Protein AF-A0A9P5NM19-F1 (afdb_monomer)

Sequence (148 aa):
MPAEPVETILEEFEEFEPADRKAEQVATSFVQALDQTTFLLHQLIFEADPCLNVRLKLHQAPHRPFNGIDHMFVVTFGRLSYCDPPSWLDLDDRQSLTCLVDIAREILEVVIDGPEIDSVWAAFESVHDEESAIDEGEMEARLMGIEI

pLDDT: mean 78.49, std 16.91, range [35.84, 96.31]

Structure (mmCIF, N/CA/C/O backbone):
data_AF-A0A9P5NM19-F1
#
_entry.id   AF-A0A9P5NM19-F1
#
loop_
_atom_site.group_PDB
_atom_site.id
_atom_site.type_symbol
_atom_site.label_atom_id
_atom_site.label_alt_id
_atom_site.label_comp_id
_atom_site.label_asym_id
_atom_site.label_entity_id
_atom_site.label_seq_id
_atom_site.pdbx_PDB_ins_code
_atom_site.Cartn_x
_atom_site.Cartn_y
_atom_site.Cartn_z
_atom_site.occupancy
_atom_site.B_iso_or_equiv
_atom_site.auth_seq_id
_atom_site.auth_comp_id
_atom_site.auth_asym_id
_atom_site.auth_atom_id
_atom_site.pdbx_PDB_model_num
ATOM 1 N N . MET A 1 1 ? 28.560 63.398 -26.819 1.00 35.84 1 MET A N 1
ATOM 2 C CA . MET A 1 1 ? 27.250 62.863 -27.235 1.00 35.84 1 MET A CA 1
ATOM 3 C C . MET A 1 1 ? 27.518 61.837 -28.326 1.00 35.84 1 MET A C 1
ATOM 5 O O . MET A 1 1 ? 28.162 62.234 -29.289 1.00 35.84 1 MET A O 1
ATOM 9 N N . PRO A 1 2 ? 27.086 60.577 -28.209 1.00 44.75 2 PRO A N 1
ATOM 10 C CA . PRO A 1 2 ? 26.652 59.845 -27.022 1.00 44.75 2 PRO A CA 1
ATOM 11 C C . PRO A 1 2 ? 27.522 58.597 -26.759 1.00 44.75 2 PRO A C 1
ATOM 13 O O . PRO A 1 2 ? 28.175 58.061 -27.647 1.00 44.75 2 PRO A O 1
ATOM 16 N N . ALA A 1 3 ? 27.538 58.182 -25.494 1.00 54.75 3 ALA A N 1
ATOM 17 C CA . ALA A 1 3 ? 27.822 56.811 -25.110 1.00 54.75 3 ALA A CA 1
ATOM 18 C C . ALA A 1 3 ? 26.611 55.965 -25.520 1.00 54.75 3 ALA A C 1
ATOM 20 O O . ALA A 1 3 ? 25.487 56.347 -25.196 1.00 54.75 3 ALA A O 1
ATOM 21 N N . GLU A 1 4 ? 26.840 54.857 -26.218 1.00 52.88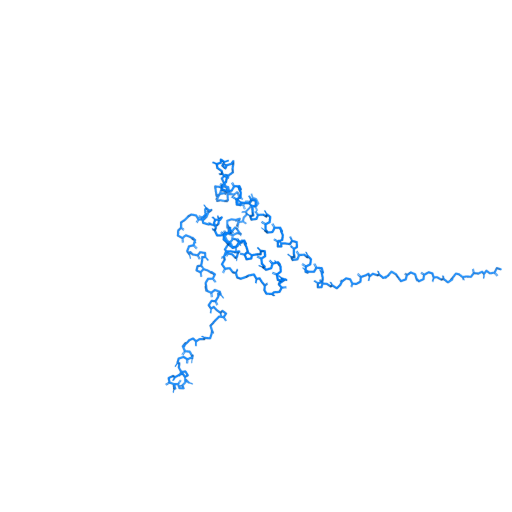 4 GLU A N 1
ATOM 22 C CA . GLU A 1 4 ? 25.826 53.819 -26.411 1.00 52.88 4 GLU A CA 1
ATOM 23 C C . GLU A 1 4 ? 26.189 52.618 -25.531 1.00 52.88 4 GLU A C 1
ATOM 25 O O . GLU A 1 4 ? 27.377 52.307 -25.377 1.00 52.88 4 GLU A O 1
ATOM 30 N N . PRO A 1 5 ? 25.196 52.018 -24.859 1.00 50.31 5 PRO A N 1
ATOM 31 C CA . PRO A 1 5 ? 25.421 51.114 -23.749 1.00 50.31 5 PRO A CA 1
ATOM 32 C C . PRO A 1 5 ? 25.836 49.742 -24.277 1.00 50.31 5 PRO A C 1
ATOM 34 O O . PRO A 1 5 ? 25.249 49.226 -25.223 1.00 50.31 5 PRO A O 1
ATOM 37 N N . VAL A 1 6 ? 26.838 49.136 -23.637 1.00 50.41 6 VAL A N 1
ATOM 38 C CA . VAL A 1 6 ? 27.046 47.690 -23.730 1.00 50.41 6 VAL A CA 1
ATOM 39 C C . VAL A 1 6 ? 25.802 47.077 -23.111 1.00 50.41 6 VAL A C 1
ATOM 41 O O . VAL A 1 6 ? 25.637 47.102 -21.890 1.00 50.41 6 VAL A O 1
ATOM 44 N N . GLU A 1 7 ? 24.888 46.658 -23.984 1.00 47.44 7 GLU A N 1
ATOM 45 C CA . GLU A 1 7 ? 23.694 45.929 -23.613 1.00 47.44 7 GLU A CA 1
ATOM 46 C C . GLU A 1 7 ? 24.097 44.818 -22.663 1.00 47.44 7 GLU A C 1
ATOM 48 O O . GLU A 1 7 ? 24.973 43.989 -22.914 1.00 47.44 7 GLU A O 1
ATOM 53 N N . THR A 1 8 ? 23.463 44.912 -21.512 1.00 48.69 8 THR A N 1
ATOM 54 C CA . THR A 1 8 ? 23.365 43.934 -20.464 1.00 48.69 8 THR A CA 1
ATOM 55 C C . THR A 1 8 ? 22.973 42.593 -21.080 1.00 48.69 8 THR A C 1
ATOM 57 O O . THR A 1 8 ? 21.798 42.255 -21.157 1.00 48.69 8 THR A O 1
ATOM 60 N N . ILE A 1 9 ? 23.970 41.810 -21.495 1.00 48.09 9 ILE A N 1
ATOM 61 C CA . ILE A 1 9 ? 23.861 40.358 -21.590 1.00 48.09 9 ILE A CA 1
ATOM 62 C C . ILE A 1 9 ? 23.841 39.870 -20.138 1.00 48.09 9 ILE A C 1
ATOM 64 O O . ILE A 1 9 ? 24.824 39.382 -19.587 1.00 48.09 9 ILE A O 1
ATOM 68 N N . LEU A 1 10 ? 22.709 40.102 -19.475 1.00 43.62 10 LEU A N 1
ATOM 69 C CA . LEU A 1 10 ? 22.209 39.135 -18.520 1.00 43.62 10 LEU A CA 1
ATOM 70 C C . LEU A 1 10 ? 21.759 37.970 -19.396 1.00 43.62 10 LEU A C 1
ATOM 72 O O . LEU A 1 10 ? 20.616 37.911 -19.839 1.00 43.62 10 LEU A O 1
ATOM 76 N N . GLU A 1 11 ? 22.712 37.094 -19.712 1.00 45.16 11 GLU A N 1
ATOM 77 C CA . GLU A 1 11 ? 22.401 35.684 -19.874 1.00 45.16 11 GLU A CA 1
ATOM 78 C C . GLU A 1 11 ? 21.655 35.305 -18.596 1.00 45.16 11 GLU A C 1
ATOM 80 O O . GLU A 1 11 ? 22.242 35.104 -17.531 1.00 45.16 11 GLU A O 1
ATOM 85 N N . GLU A 1 12 ? 20.326 35.332 -18.682 1.00 49.84 12 GLU A N 1
ATOM 86 C CA . GLU A 1 12 ? 19.483 34.503 -17.851 1.00 49.84 12 GLU A CA 1
ATOM 87 C C . GLU A 1 12 ? 20.008 33.089 -18.072 1.00 49.84 12 GLU A C 1
ATOM 89 O O . GLU A 1 12 ? 19.707 32.426 -19.063 1.00 49.84 12 GLU A O 1
ATOM 94 N N . PHE A 1 13 ? 20.887 32.662 -17.167 1.00 47.62 13 PHE A N 1
ATOM 95 C CA . PHE A 1 13 ? 21.090 31.262 -16.870 1.00 47.62 13 PHE A CA 1
ATOM 96 C C . PHE A 1 13 ? 19.728 30.757 -16.404 1.00 47.62 13 PHE A C 1
ATOM 98 O O . PHE A 1 13 ? 19.435 30.721 -15.211 1.00 47.62 13 PHE A O 1
ATOM 105 N N . GLU A 1 14 ? 18.862 30.442 -17.365 1.00 54.84 14 GLU A N 1
ATOM 106 C CA . GLU A 1 14 ? 17.769 29.516 -17.163 1.00 54.84 14 GLU A CA 1
ATOM 107 C C . GLU A 1 14 ? 18.460 28.221 -16.751 1.00 54.84 14 GLU A C 1
ATOM 109 O O . GLU A 1 14 ? 19.041 27.497 -17.560 1.00 54.84 14 GLU A O 1
ATOM 114 N N . GLU A 1 15 ? 18.563 28.063 -15.435 1.00 55.81 15 GLU A N 1
ATOM 115 C CA . GLU A 1 15 ? 19.218 26.968 -14.754 1.00 55.81 15 GLU A CA 1
ATOM 116 C C . GLU A 1 15 ? 18.560 25.692 -15.275 1.00 55.81 15 GLU A C 1
ATOM 118 O O . GLU A 1 15 ? 17.436 25.348 -14.906 1.00 55.81 15 GLU A O 1
ATOM 123 N N . PHE A 1 16 ? 19.230 25.053 -16.238 1.00 48.94 16 PHE A N 1
ATOM 124 C CA . PHE A 1 16 ? 18.811 23.803 -16.848 1.00 48.94 16 PHE A CA 1
ATOM 125 C C . PHE A 1 16 ? 18.956 22.722 -15.782 1.00 48.94 16 PHE A C 1
ATOM 127 O O . PHE A 1 16 ? 19.942 21.990 -15.720 1.00 48.94 16 PHE A O 1
ATOM 134 N N . GLU A 1 17 ? 17.998 22.694 -14.862 1.00 58.91 17 GLU A N 1
ATOM 135 C CA . GLU A 1 17 ? 17.896 21.655 -13.864 1.00 58.91 17 GLU A CA 1
ATOM 136 C C . GLU A 1 17 ? 17.579 20.363 -14.628 1.00 58.91 17 GLU A C 1
ATOM 138 O O . GLU A 1 17 ? 16.540 20.294 -15.298 1.00 58.91 17 GLU A O 1
ATOM 143 N N . PRO A 1 18 ? 18.488 19.372 -14.613 1.00 59.31 18 PRO A N 1
ATOM 144 C CA . PRO A 1 18 ? 18.342 18.183 -15.436 1.00 59.31 18 PRO A CA 1
ATOM 145 C C . PRO A 1 18 ? 17.037 17.487 -15.055 1.00 59.31 18 PRO A C 1
ATOM 147 O O . PRO A 1 18 ? 16.747 17.313 -13.870 1.00 59.31 18 PRO A O 1
ATOM 150 N N . ALA A 1 19 ? 16.235 17.119 -16.057 1.00 65.38 19 ALA A N 1
ATOM 151 C CA . ALA A 1 19 ? 14.907 16.530 -15.867 1.00 65.38 19 ALA A CA 1
ATOM 152 C C . ALA A 1 19 ? 14.924 15.328 -14.901 1.00 65.38 19 ALA A C 1
ATOM 154 O O . ALA A 1 19 ? 13.969 15.130 -14.151 1.00 65.38 19 ALA A O 1
ATOM 155 N N . ASP A 1 20 ? 16.044 14.605 -14.861 1.00 72.69 20 ASP A N 1
ATOM 156 C CA . ASP A 1 20 ? 16.295 13.476 -13.966 1.00 72.69 20 ASP A CA 1
ATOM 157 C C . ASP A 1 20 ? 16.240 13.874 -12.482 1.00 72.69 20 ASP A C 1
ATOM 159 O O . ASP A 1 20 ? 15.566 13.218 -11.693 1.00 72.69 20 ASP A O 1
ATOM 163 N N . ARG A 1 21 ? 16.832 15.015 -12.101 1.00 77.25 21 ARG A N 1
ATOM 164 C CA . ARG A 1 21 ? 16.848 15.482 -10.703 1.00 77.25 21 ARG A CA 1
ATOM 165 C C . ARG A 1 21 ? 15.454 15.883 -10.215 1.00 77.25 21 ARG A C 1
ATOM 167 O O . ARG A 1 21 ? 15.120 15.690 -9.048 1.00 77.25 21 ARG A O 1
ATOM 174 N N . LYS A 1 22 ?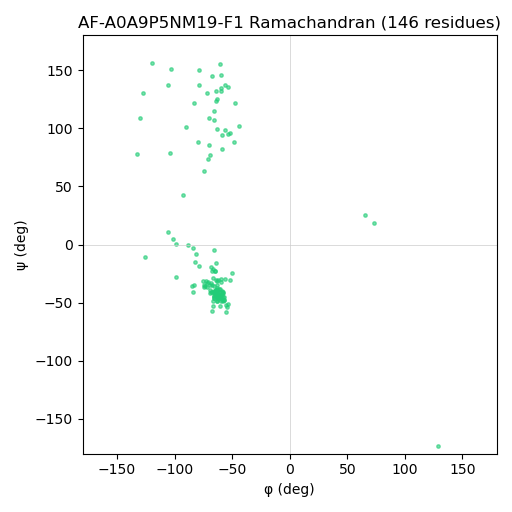 14.629 16.447 -11.103 1.00 78.19 22 LYS A N 1
ATOM 175 C CA . LYS A 1 22 ? 13.228 16.767 -10.788 1.00 78.19 22 LYS A CA 1
ATOM 176 C C . LYS A 1 22 ? 12.399 15.496 -10.617 1.00 78.19 22 LYS A C 1
ATOM 178 O O . LYS A 1 22 ? 11.585 15.434 -9.703 1.00 78.19 22 LYS A O 1
ATOM 183 N N . ALA A 1 23 ? 12.601 14.497 -11.476 1.00 79.94 23 ALA A N 1
ATOM 184 C CA . ALA A 1 23 ? 11.896 13.221 -11.387 1.00 79.94 23 ALA A CA 1
ATOM 185 C C . ALA A 1 23 ? 12.217 12.477 -10.079 1.00 79.94 23 ALA A C 1
ATOM 187 O O . ALA A 1 23 ? 11.304 11.984 -9.420 1.00 79.94 23 ALA A O 1
ATOM 188 N N . GLU A 1 24 ? 13.486 12.474 -9.675 1.00 85.25 24 GLU A N 1
ATOM 189 C CA . GLU A 1 24 ? 13.968 11.867 -8.430 1.00 85.25 24 GLU A CA 1
ATOM 190 C C . GLU A 1 24 ? 13.358 12.551 -7.192 1.00 85.25 24 GLU A C 1
ATOM 192 O O . GLU A 1 24 ? 12.732 11.895 -6.364 1.00 85.25 24 GLU A O 1
ATOM 197 N N . GLN A 1 25 ? 13.377 13.891 -7.130 1.00 87.62 25 GLN A N 1
ATOM 198 C CA . GLN A 1 25 ? 12.725 14.653 -6.047 1.00 87.62 25 GLN A CA 1
ATOM 199 C C . GLN A 1 25 ? 11.217 14.383 -5.947 1.00 87.62 25 GLN A C 1
ATOM 201 O O . GLN A 1 25 ? 10.652 14.307 -4.848 1.00 87.62 25 GLN A O 1
ATOM 206 N N . VAL A 1 26 ? 10.546 14.265 -7.096 1.00 90.88 26 VAL A N 1
ATOM 207 C CA . VAL A 1 26 ? 9.119 13.941 -7.151 1.00 90.88 26 VAL A CA 1
ATOM 208 C C . VAL A 1 26 ? 8.880 12.531 -6.615 1.00 90.88 26 VAL A C 1
ATOM 210 O O . VAL A 1 26 ? 7.978 12.351 -5.797 1.00 90.88 26 VAL A O 1
ATOM 213 N N . ALA A 1 27 ? 9.695 11.552 -7.010 1.00 92.12 27 ALA A N 1
ATOM 214 C CA . ALA A 1 27 ? 9.596 10.182 -6.522 1.00 92.12 27 ALA A CA 1
ATOM 215 C C . ALA A 1 27 ? 9.780 10.093 -5.001 1.00 92.12 27 ALA A C 1
ATOM 217 O O . ALA A 1 27 ? 8.907 9.547 -4.327 1.00 92.12 27 ALA A O 1
ATOM 218 N N . THR A 1 28 ? 10.822 10.720 -4.452 1.00 94.31 28 THR A N 1
ATOM 219 C CA . THR A 1 28 ? 11.051 10.782 -2.999 1.00 94.31 28 THR A CA 1
ATOM 220 C C . THR A 1 28 ? 9.872 11.420 -2.264 1.00 94.31 28 THR A C 1
ATOM 222 O O . THR A 1 28 ? 9.419 10.919 -1.236 1.00 94.31 28 THR A O 1
ATOM 225 N N . SER A 1 29 ? 9.297 12.493 -2.814 1.00 95.12 29 SER A N 1
ATOM 226 C CA . SER A 1 29 ? 8.109 13.132 -2.229 1.00 95.12 29 SER A CA 1
ATOM 227 C C . SER A 1 29 ? 6.895 12.192 -2.218 1.00 95.12 29 SER A C 1
ATOM 229 O O . SER A 1 29 ? 6.127 12.181 -1.255 1.00 95.12 29 SER A O 1
ATOM 231 N N . PHE A 1 30 ? 6.719 11.375 -3.262 1.00 94.56 30 PHE A N 1
ATOM 232 C CA . PHE A 1 30 ? 5.668 10.354 -3.303 1.00 94.56 30 PHE A CA 1
ATOM 233 C C . PHE A 1 30 ? 5.911 9.225 -2.301 1.00 94.56 30 PHE A C 1
ATOM 235 O O . PHE A 1 30 ? 4.960 8.802 -1.646 1.00 94.56 30 PHE A O 1
ATOM 242 N N . VAL A 1 31 ? 7.155 8.766 -2.147 1.00 95.69 31 VAL A N 1
ATOM 243 C CA . VAL A 1 31 ? 7.520 7.747 -1.151 1.00 95.69 31 VAL A CA 1
ATOM 244 C C . VAL A 1 31 ? 7.208 8.249 0.258 1.00 95.69 31 VAL A C 1
ATOM 246 O O . VAL A 1 31 ? 6.530 7.559 1.015 1.00 95.69 31 VAL A O 1
ATOM 249 N N . GLN A 1 32 ? 7.581 9.490 0.580 1.00 95.81 32 GLN A N 1
ATOM 250 C CA . GLN A 1 32 ? 7.250 10.114 1.866 1.00 95.81 32 GLN A CA 1
ATOM 251 C C . GLN A 1 32 ? 5.738 10.256 2.082 1.00 95.81 32 GLN A C 1
ATOM 253 O O . GLN A 1 32 ? 5.241 10.025 3.184 1.00 95.81 32 GLN A O 1
ATOM 258 N N . ALA A 1 33 ? 4.986 10.625 1.042 1.00 96.31 33 ALA A N 1
ATOM 259 C CA . ALA A 1 33 ? 3.534 10.721 1.137 1.00 96.31 33 ALA A CA 1
ATOM 260 C C . ALA A 1 33 ? 2.884 9.347 1.371 1.00 96.31 33 ALA A C 1
ATOM 262 O O . ALA A 1 33 ? 1.949 9.247 2.170 1.00 96.31 33 ALA A O 1
ATOM 263 N N . LEU A 1 34 ? 3.375 8.294 0.707 1.00 95.69 34 LEU A N 1
ATOM 264 C CA . LEU A 1 34 ? 2.922 6.916 0.915 1.00 95.69 34 LEU A CA 1
ATOM 265 C C . LEU A 1 34 ? 3.220 6.442 2.335 1.00 95.69 34 LEU A C 1
ATOM 267 O O . LEU A 1 34 ? 2.328 5.892 2.978 1.00 95.69 34 LEU A O 1
ATOM 271 N N . ASP A 1 35 ? 4.424 6.712 2.829 1.00 95.56 35 ASP A N 1
ATOM 272 C CA . ASP A 1 35 ? 4.849 6.400 4.192 1.00 95.56 35 ASP A CA 1
ATOM 273 C C . ASP A 1 35 ? 3.902 7.023 5.223 1.00 95.56 35 ASP A C 1
ATOM 275 O O . ASP A 1 35 ? 3.198 6.322 5.956 1.00 95.56 35 ASP A O 1
ATOM 279 N N . GLN A 1 36 ? 3.756 8.347 5.180 1.00 95.88 36 GLN A N 1
ATOM 280 C CA . GLN A 1 36 ? 2.893 9.086 6.104 1.00 95.88 36 GLN A CA 1
ATOM 281 C C . GLN A 1 36 ? 1.425 8.658 6.013 1.00 95.88 36 GLN A C 1
ATOM 283 O O . GLN A 1 36 ? 0.752 8.527 7.038 1.00 95.88 36 GLN A O 1
ATOM 288 N N . THR A 1 37 ? 0.917 8.429 4.800 1.00 94.88 37 THR A N 1
ATOM 289 C CA . THR A 1 37 ? -0.476 8.012 4.590 1.00 94.88 37 THR A CA 1
ATOM 290 C C . THR A 1 37 ? -0.717 6.607 5.132 1.00 94.88 37 THR A C 1
ATOM 292 O O . THR A 1 37 ? -1.744 6.371 5.766 1.00 94.88 37 THR A O 1
ATOM 295 N N . THR A 1 38 ? 0.227 5.688 4.928 1.00 95.38 38 THR A N 1
ATOM 296 C CA . THR A 1 38 ? 0.134 4.303 5.409 1.00 95.38 38 THR A CA 1
ATOM 297 C C . THR A 1 38 ? 0.150 4.263 6.932 1.00 95.38 38 THR A C 1
ATOM 299 O O . THR A 1 38 ? -0.734 3.653 7.532 1.00 95.38 38 THR A O 1
ATOM 302 N N . PHE A 1 39 ? 1.065 4.998 7.570 1.00 94.75 39 PHE A N 1
ATOM 303 C CA . PHE A 1 39 ? 1.095 5.121 9.029 1.00 94.75 39 PHE A CA 1
ATOM 304 C C . PHE A 1 39 ? -0.173 5.765 9.595 1.00 94.75 39 PHE A C 1
ATOM 306 O O . PHE A 1 39 ? -0.722 5.282 10.585 1.00 94.75 39 PHE A O 1
ATOM 313 N N . LEU A 1 40 ? -0.673 6.833 8.969 1.00 92.69 40 LEU A N 1
ATOM 314 C CA . LEU A 1 40 ? -1.915 7.471 9.399 1.00 92.69 40 LEU A CA 1
ATOM 315 C C . LEU A 1 40 ? -3.104 6.508 9.296 1.00 92.69 40 LEU A C 1
ATOM 317 O O . LEU A 1 40 ? -3.910 6.428 10.221 1.00 92.69 40 LEU A O 1
ATOM 321 N N . LEU A 1 41 ? -3.214 5.772 8.188 1.00 91.94 41 LEU A N 1
ATOM 322 C CA . LEU A 1 41 ? -4.274 4.784 8.001 1.00 91.94 41 LEU A CA 1
ATOM 323 C C . LEU A 1 41 ? -4.171 3.646 9.014 1.00 91.94 41 LEU A C 1
ATOM 325 O O . LEU A 1 41 ? -5.196 3.267 9.573 1.00 91.94 41 LEU A O 1
ATOM 329 N N . HIS A 1 42 ? -2.960 3.161 9.302 1.00 93.12 42 HIS A N 1
ATOM 330 C CA . HIS A 1 42 ? -2.729 2.170 10.354 1.00 93.12 42 HIS A CA 1
ATOM 331 C C . HIS A 1 42 ? -3.279 2.662 11.693 1.00 93.12 42 HIS A C 1
ATOM 333 O O . HIS A 1 42 ? -4.130 2.007 12.290 1.00 93.12 42 HIS A O 1
ATOM 339 N N . GLN A 1 43 ? -2.899 3.871 12.113 1.00 90.62 43 GLN A N 1
ATOM 340 C CA . GLN A 1 43 ? -3.395 4.447 13.364 1.00 90.62 43 GLN A CA 1
ATOM 341 C C . GLN A 1 43 ? -4.923 4.560 13.372 1.00 90.62 43 GLN A C 1
ATOM 343 O O . GLN A 1 43 ? -5.553 4.126 14.327 1.00 90.62 43 GLN A O 1
ATOM 348 N N . LEU A 1 44 ? -5.538 5.063 12.297 1.00 88.62 44 LEU A N 1
ATOM 349 C CA . LEU A 1 44 ? -6.997 5.217 12.218 1.00 88.62 44 LEU A CA 1
ATOM 350 C C . LEU A 1 44 ? -7.764 3.885 12.253 1.00 88.62 44 LEU A C 1
ATOM 352 O O . LEU A 1 44 ? -8.911 3.861 12.701 1.00 88.62 44 LEU A O 1
ATOM 356 N N . ILE A 1 45 ? -7.171 2.805 11.741 1.00 88.69 45 ILE A N 1
ATOM 357 C CA . ILE A 1 45 ? -7.795 1.476 11.672 1.00 88.69 45 ILE A CA 1
ATOM 358 C C . ILE A 1 45 ? -7.622 0.713 12.990 1.00 88.69 45 ILE A C 1
ATOM 360 O O . ILE A 1 45 ? -8.565 0.059 13.436 1.00 88.69 45 ILE A O 1
ATOM 364 N N . PHE A 1 46 ? -6.440 0.800 13.603 1.00 88.69 46 PHE A N 1
ATOM 365 C CA . PHE A 1 46 ? -6.047 -0.009 14.761 1.00 88.69 46 PHE A CA 1
ATOM 366 C C . PHE A 1 46 ? -6.140 0.724 16.110 1.00 88.69 46 PHE A C 1
ATOM 368 O O . PHE A 1 46 ? -5.761 0.165 17.141 1.00 88.69 46 PHE A O 1
ATOM 375 N N . GLU A 1 47 ? -6.646 1.961 16.142 1.00 86.25 47 GLU A N 1
ATOM 376 C CA . GLU A 1 47 ? -6.895 2.681 17.394 1.00 86.25 47 GLU A CA 1
ATOM 377 C C . GLU A 1 47 ? -7.890 1.921 18.291 1.00 86.25 47 GLU A C 1
ATOM 379 O O . GLU A 1 47 ? -8.823 1.278 17.816 1.00 86.25 47 GLU A O 1
ATOM 384 N N . ALA A 1 48 ? -7.706 1.999 19.615 1.00 68.62 48 ALA A N 1
ATOM 385 C CA . ALA A 1 48 ? -8.523 1.259 20.582 1.00 68.62 48 ALA A CA 1
ATOM 386 C C . ALA A 1 48 ? -10.008 1.684 20.601 1.00 68.62 48 ALA A C 1
ATOM 388 O O . ALA A 1 48 ? -10.860 0.905 21.027 1.00 68.62 48 ALA A O 1
ATOM 389 N N . ASP A 1 49 ? -10.309 2.905 20.146 1.00 75.06 49 ASP A N 1
ATOM 390 C CA . ASP A 1 49 ? -11.664 3.425 19.938 1.00 75.06 49 ASP A CA 1
ATOM 391 C C . ASP A 1 49 ? -11.741 4.094 18.553 1.00 75.06 49 ASP A C 1
ATOM 393 O O . ASP A 1 49 ? -11.617 5.319 18.433 1.00 75.06 49 ASP A O 1
ATOM 397 N N . PRO A 1 50 ? -11.851 3.300 17.472 1.00 72.81 50 PRO A N 1
ATOM 398 C CA . PRO A 1 50 ? -11.752 3.826 16.125 1.00 72.81 50 PRO A CA 1
ATOM 399 C C . PRO A 1 50 ? -12.996 4.661 15.822 1.00 72.81 50 PRO A C 1
ATOM 401 O O . PRO A 1 50 ? -14.095 4.151 15.587 1.00 72.81 50 PRO A O 1
ATOM 404 N N . CYS A 1 51 ? -12.811 5.978 15.755 1.00 73.25 51 CYS A N 1
ATOM 405 C CA . CYS A 1 51 ? -13.865 6.924 15.378 1.00 73.25 51 CYS A CA 1
ATOM 406 C C . CYS A 1 51 ? -14.341 6.711 13.923 1.00 73.25 51 CYS A C 1
ATOM 408 O O . CYS A 1 51 ? -15.381 7.232 13.507 1.00 73.25 51 CYS A O 1
ATOM 410 N N . LEU A 1 52 ? -13.557 5.972 13.129 1.00 79.50 52 LEU A N 1
ATOM 411 C CA . LEU A 1 52 ? -13.713 5.787 11.697 1.00 79.50 52 LEU A CA 1
ATOM 412 C C . LEU A 1 52 ? -13.656 4.298 11.335 1.00 79.50 52 LEU A C 1
ATOM 414 O O . LEU A 1 52 ? -12.592 3.694 11.315 1.00 79.50 52 LEU A O 1
ATOM 418 N N . ASN A 1 53 ? -14.788 3.711 10.942 1.00 84.25 53 ASN A N 1
ATOM 419 C CA . ASN A 1 53 ? -14.775 2.379 10.336 1.00 84.25 53 ASN A CA 1
ATOM 420 C C . ASN A 1 53 ? -14.376 2.493 8.854 1.00 84.25 53 ASN A C 1
ATOM 422 O O . ASN A 1 53 ? -15.231 2.681 7.981 1.00 84.25 53 ASN A O 1
ATOM 426 N N . VAL A 1 54 ? -13.066 2.447 8.588 1.00 85.19 54 VAL A N 1
ATOM 427 C CA . VAL A 1 54 ? -12.486 2.584 7.239 1.00 85.19 54 VAL A CA 1
ATOM 428 C C . VAL A 1 54 ? -13.040 1.523 6.296 1.00 85.19 54 VAL A C 1
ATOM 430 O O . VAL A 1 54 ? -13.493 1.872 5.210 1.00 85.19 54 VAL A O 1
ATOM 433 N N . ARG A 1 55 ? -13.108 0.262 6.742 1.00 85.88 55 ARG A N 1
ATOM 434 C CA . ARG A 1 55 ? -13.687 -0.843 5.970 1.00 85.88 55 ARG A CA 1
ATOM 435 C C . ARG A 1 55 ? -15.109 -0.520 5.515 1.00 85.88 55 ARG A C 1
ATOM 437 O O . ARG A 1 55 ? -15.400 -0.555 4.325 1.00 85.88 55 ARG A O 1
ATOM 444 N N . LEU A 1 56 ? -15.987 -0.146 6.446 1.00 88.06 56 LEU A N 1
ATOM 445 C CA . LEU A 1 56 ? -17.374 0.200 6.127 1.00 88.06 56 LEU A CA 1
ATOM 446 C C . LEU A 1 56 ? -17.451 1.369 5.138 1.00 88.06 56 LEU A C 1
ATOM 448 O O . LEU A 1 56 ? -18.247 1.333 4.205 1.00 88.06 56 LEU A O 1
ATOM 452 N N . LYS A 1 57 ? -16.628 2.404 5.331 1.00 88.94 57 LYS A N 1
ATOM 453 C CA . LYS A 1 57 ? -16.618 3.586 4.460 1.00 88.94 57 LYS A CA 1
ATOM 454 C C . LYS A 1 57 ? -16.096 3.302 3.060 1.00 88.94 57 LYS A C 1
ATOM 456 O O . LYS A 1 57 ? -16.574 3.949 2.133 1.00 88.94 57 LYS A O 1
ATOM 461 N N . LEU A 1 58 ? -15.143 2.386 2.927 1.00 87.94 58 LEU A N 1
ATOM 462 C CA . LEU A 1 58 ? -14.588 1.976 1.645 1.00 87.94 58 LEU A CA 1
ATOM 463 C C . LEU A 1 58 ? -15.655 1.223 0.835 1.00 87.94 58 LEU A C 1
ATOM 465 O O . LEU A 1 58 ? -16.109 1.734 -0.185 1.00 87.94 58 LEU A O 1
ATOM 469 N N . HIS A 1 59 ? -16.191 0.137 1.403 1.00 85.69 59 HIS A N 1
ATOM 470 C CA . HIS A 1 59 ? -17.177 -0.731 0.739 1.00 85.69 59 HIS A CA 1
ATOM 471 C C . HIS A 1 59 ? -18.537 -0.059 0.491 1.00 85.69 59 HIS A C 1
ATOM 473 O O . HIS A 1 59 ? -19.325 -0.513 -0.336 1.00 85.69 59 HIS A O 1
ATOM 479 N N . GLN A 1 60 ? -18.859 1.006 1.233 1.00 89.50 60 GLN A N 1
ATOM 480 C CA . GLN A 1 60 ? -20.098 1.780 1.066 1.00 89.50 60 GLN A CA 1
ATOM 481 C C . GLN A 1 60 ? -19.872 3.137 0.394 1.00 89.50 60 GLN A C 1
ATOM 483 O O . GLN A 1 60 ? -20.773 3.986 0.399 1.00 89.50 60 GLN A O 1
ATOM 488 N N . ALA A 1 61 ? -18.683 3.379 -0.160 1.00 86.75 61 ALA A N 1
ATOM 489 C CA . ALA A 1 61 ? -18.396 4.637 -0.821 1.00 86.75 61 ALA A CA 1
ATOM 490 C C . ALA A 1 61 ? -19.374 4.860 -1.991 1.00 86.75 61 ALA A C 1
ATOM 492 O O . ALA A 1 61 ? -19.631 3.952 -2.787 1.00 86.75 61 ALA A O 1
ATOM 493 N N . PRO A 1 62 ? -19.946 6.069 -2.137 1.00 86.62 62 PRO A N 1
ATOM 494 C CA . PRO A 1 62 ? -20.839 6.337 -3.249 1.00 86.62 62 PRO A CA 1
ATOM 495 C C . PRO A 1 62 ? -20.063 6.221 -4.566 1.00 86.62 62 PRO A C 1
ATOM 497 O O . PRO A 1 62 ? -19.010 6.840 -4.730 1.00 86.62 62 PRO A O 1
ATOM 500 N N . HIS A 1 63 ? -20.633 5.495 -5.536 1.00 80.81 63 HIS A N 1
ATOM 501 C CA . HIS A 1 63 ? -20.027 5.250 -6.855 1.00 80.81 63 HIS A CA 1
ATOM 502 C C . HIS A 1 63 ? -19.528 6.515 -7.570 1.00 80.81 63 HIS A C 1
ATOM 504 O O . HIS A 1 63 ? -18.662 6.437 -8.436 1.00 80.81 63 HIS A O 1
ATOM 510 N N . ARG A 1 64 ? -20.075 7.691 -7.249 1.00 86.50 64 ARG A N 1
ATOM 511 C CA . ARG A 1 64 ? -19.506 8.980 -7.647 1.00 86.50 64 ARG A CA 1
ATOM 512 C C . ARG A 1 64 ? -19.341 9.854 -6.402 1.00 86.50 64 ARG A C 1
ATOM 514 O O . ARG A 1 64 ? -20.313 10.000 -5.662 1.00 86.50 64 ARG A O 1
ATOM 521 N N . PRO A 1 65 ? -18.161 10.454 -6.178 1.00 82.56 65 PRO A N 1
ATOM 522 C CA . PRO A 1 65 ? -16.984 10.478 -7.059 1.00 82.56 65 PRO A CA 1
ATOM 523 C C . PRO A 1 65 ? -16.050 9.254 -6.944 1.00 82.56 65 PRO A C 1
ATOM 525 O O . PRO A 1 65 ? -15.089 9.174 -7.700 1.00 82.56 65 PRO A O 1
ATOM 528 N N . PHE A 1 66 ? -16.311 8.304 -6.043 1.00 85.69 66 PHE A N 1
ATOM 529 C CA . PHE A 1 66 ? -15.341 7.278 -5.629 1.00 85.69 66 PHE A CA 1
ATOM 530 C C . PHE A 1 66 ? -15.431 5.969 -6.422 1.00 85.69 66 PHE A C 1
ATOM 532 O O . PHE A 1 66 ? -15.384 4.877 -5.859 1.00 85.69 66 PHE A O 1
ATOM 539 N N . ASN A 1 67 ? -15.589 6.062 -7.741 1.00 85.75 67 ASN A N 1
ATOM 540 C CA . ASN A 1 67 ? -15.687 4.860 -8.561 1.00 85.75 67 ASN A CA 1
ATOM 541 C C . ASN A 1 67 ? -14.386 4.047 -8.485 1.00 85.75 67 ASN A C 1
ATOM 543 O O . ASN A 1 67 ? -13.318 4.577 -8.778 1.00 85.75 67 ASN A O 1
ATOM 547 N N . GLY A 1 68 ? -14.489 2.768 -8.124 1.00 87.06 68 GLY A N 1
ATOM 548 C CA . GLY A 1 68 ? -13.341 1.869 -8.037 1.00 87.06 68 GLY A CA 1
ATOM 549 C C . GLY A 1 68 ? -12.424 2.128 -6.843 1.00 87.06 68 GLY A C 1
ATOM 550 O O . GLY A 1 68 ? -11.285 1.674 -6.873 1.00 87.06 68 GLY A O 1
ATOM 551 N N . ILE A 1 69 ? -12.885 2.834 -5.802 1.00 90.06 69 ILE A N 1
ATOM 552 C CA . ILE A 1 69 ? -12.059 3.098 -4.615 1.00 90.06 69 ILE A CA 1
ATOM 553 C C . ILE A 1 69 ? -11.624 1.811 -3.905 1.00 90.06 69 ILE A C 1
ATOM 555 O O . ILE A 1 69 ? -10.466 1.715 -3.511 1.00 90.06 69 ILE A O 1
ATOM 559 N N . ASP A 1 70 ? -12.496 0.799 -3.835 1.00 88.38 70 ASP A N 1
ATOM 560 C CA . ASP A 1 70 ? -12.152 -0.525 -3.303 1.00 88.38 70 ASP A CA 1
ATOM 561 C C . ASP A 1 70 ? -11.024 -1.170 -4.117 1.00 88.38 70 ASP A C 1
ATOM 563 O O . ASP A 1 70 ? -10.041 -1.656 -3.569 1.00 88.38 70 ASP A O 1
ATOM 567 N N . HIS A 1 71 ? -11.118 -1.106 -5.448 1.00 88.31 71 HIS A N 1
ATOM 568 C CA . HIS A 1 71 ? -10.093 -1.642 -6.342 1.00 88.31 71 HIS A CA 1
ATOM 569 C C . HIS A 1 71 ? -8.768 -0.879 -6.212 1.00 88.31 71 HIS A C 1
ATOM 571 O O . HIS A 1 71 ? -7.707 -1.491 -6.137 1.00 88.31 71 HIS A O 1
ATOM 577 N N . MET A 1 72 ? -8.809 0.456 -6.159 1.00 90.94 72 MET A N 1
ATOM 578 C CA . MET A 1 72 ? -7.619 1.277 -5.912 1.00 90.94 72 MET A CA 1
ATOM 579 C C . MET A 1 72 ? -6.961 0.923 -4.581 1.00 90.94 72 MET A C 1
ATOM 581 O O . MET A 1 72 ? -5.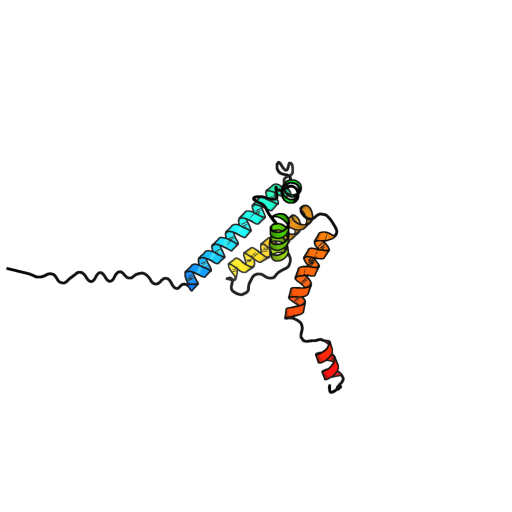738 0.810 -4.531 1.00 90.94 72 MET A O 1
ATOM 585 N N . PHE A 1 73 ? -7.756 0.723 -3.529 1.00 92.06 73 PHE A N 1
ATOM 586 C CA . PHE A 1 73 ? -7.258 0.307 -2.225 1.00 92.06 73 PHE A CA 1
ATOM 587 C C . PHE A 1 73 ? -6.555 -1.052 -2.313 1.00 92.06 73 PHE A C 1
ATOM 589 O O . PHE A 1 73 ? -5.382 -1.148 -1.956 1.00 92.06 73 PHE A O 1
ATOM 596 N N . VAL A 1 74 ? -7.228 -2.063 -2.872 1.00 91.31 74 VAL A N 1
ATOM 597 C CA . VAL A 1 74 ? -6.683 -3.420 -3.032 1.00 91.31 74 VAL A CA 1
ATOM 598 C C . VAL A 1 74 ? -5.384 -3.412 -3.835 1.00 91.31 74 VAL A C 1
ATOM 600 O O . VAL A 1 74 ? -4.398 -4.001 -3.405 1.00 91.31 74 VAL A O 1
ATOM 603 N N . VAL A 1 75 ? -5.340 -2.717 -4.973 1.00 91.50 75 VAL A N 1
ATOM 604 C CA . VAL A 1 75 ? -4.134 -2.672 -5.814 1.00 91.50 75 VAL A CA 1
ATOM 605 C C . VAL A 1 75 ? -2.991 -1.938 -5.119 1.00 91.50 75 VAL A C 1
ATOM 607 O O . VAL A 1 75 ? -1.848 -2.379 -5.206 1.00 91.50 75 VAL A O 1
ATOM 610 N N . THR A 1 76 ? -3.278 -0.829 -4.435 1.00 92.81 76 THR A N 1
ATOM 611 C CA . THR A 1 76 ? -2.239 -0.029 -3.770 1.00 92.81 76 THR A CA 1
ATOM 612 C C . THR A 1 76 ? -1.617 -0.808 -2.618 1.00 92.81 76 THR A C 1
ATOM 614 O O . THR A 1 76 ? -0.400 -0.978 -2.581 1.00 92.81 76 THR A O 1
ATOM 617 N N . PHE A 1 77 ? -2.445 -1.329 -1.711 1.00 94.25 77 PHE A N 1
ATOM 618 C CA . PHE A 1 77 ? -1.959 -2.078 -0.557 1.00 94.25 77 PHE A CA 1
ATOM 619 C C . PHE A 1 77 ? -1.437 -3.461 -0.940 1.00 94.25 77 PHE A C 1
ATOM 621 O O . PHE A 1 77 ? -0.460 -3.900 -0.348 1.00 94.25 77 PHE A O 1
ATOM 628 N N . GLY A 1 78 ? -1.987 -4.105 -1.972 1.00 92.94 78 GLY A N 1
ATOM 629 C CA . GLY A 1 78 ? -1.437 -5.340 -2.532 1.00 92.94 78 GLY A CA 1
ATOM 630 C C . GLY A 1 78 ? -0.031 -5.143 -3.101 1.00 92.94 78 GLY A C 1
ATOM 631 O O . GLY A 1 78 ? 0.873 -5.900 -2.762 1.00 92.94 78 GLY A O 1
ATOM 632 N N . ARG A 1 79 ? 0.202 -4.070 -3.871 1.00 92.75 79 ARG A N 1
ATOM 633 C CA . ARG A 1 79 ? 1.545 -3.736 -4.378 1.00 92.75 79 ARG A CA 1
ATOM 634 C C . ARG A 1 79 ? 2.529 -3.417 -3.258 1.00 92.75 79 ARG A C 1
ATOM 636 O O . ARG A 1 79 ? 3.642 -3.921 -3.290 1.00 92.75 79 ARG A O 1
ATOM 643 N N . LEU A 1 80 ? 2.125 -2.617 -2.270 1.00 93.94 80 LEU A N 1
ATOM 644 C CA . LEU A 1 80 ? 2.973 -2.321 -1.108 1.00 93.94 80 LEU A CA 1
ATOM 645 C C . LEU A 1 80 ? 3.276 -3.573 -0.274 1.00 93.94 80 LEU A C 1
ATOM 647 O O . LEU A 1 80 ? 4.339 -3.664 0.322 1.00 93.94 80 LEU A O 1
ATOM 651 N N . SER A 1 81 ? 2.349 -4.531 -0.236 1.00 93.69 81 SER A N 1
ATOM 652 C CA . SER A 1 81 ? 2.463 -5.752 0.562 1.00 93.69 81 SER A CA 1
ATOM 653 C C . SER A 1 81 ? 3.270 -6.854 -0.114 1.00 93.69 81 SER A C 1
ATOM 655 O O . SER A 1 81 ? 3.905 -7.650 0.576 1.00 93.69 81 SER A O 1
ATOM 657 N N . TYR A 1 82 ? 3.186 -6.985 -1.437 1.00 91.25 82 TYR A N 1
ATOM 658 C CA . TYR A 1 82 ? 3.646 -8.190 -2.135 1.00 91.25 82 TYR A CA 1
ATOM 659 C C . TYR A 1 82 ? 4.645 -7.927 -3.257 1.00 91.25 82 TYR A C 1
ATOM 661 O O . TYR A 1 82 ? 5.224 -8.887 -3.748 1.00 91.25 82 TYR A O 1
ATOM 669 N N . CYS A 1 83 ? 4.867 -6.675 -3.662 1.00 89.88 83 CYS A N 1
ATOM 670 C CA . CYS A 1 83 ? 5.850 -6.355 -4.694 1.00 89.88 83 CYS A CA 1
ATOM 671 C C . CYS A 1 83 ? 7.131 -5.776 -4.098 1.00 89.88 83 CYS A C 1
ATOM 673 O O . CYS A 1 83 ? 7.107 -5.048 -3.105 1.00 89.88 83 CYS A O 1
ATOM 675 N N . ASP A 1 84 ? 8.240 -6.015 -4.791 1.00 91.12 84 ASP A N 1
ATOM 676 C CA . ASP A 1 84 ? 9.499 -5.348 -4.494 1.00 91.12 84 ASP A CA 1
ATOM 677 C C . ASP A 1 84 ? 9.443 -3.840 -4.813 1.00 91.12 84 ASP A C 1
ATOM 679 O O . ASP A 1 84 ? 8.838 -3.426 -5.813 1.00 91.12 84 ASP A O 1
ATOM 683 N N . PRO A 1 85 ? 10.122 -2.994 -4.012 1.00 92.88 85 PRO A N 1
ATOM 684 C CA . PRO A 1 85 ? 10.307 -1.589 -4.341 1.00 92.88 85 PRO A CA 1
ATOM 685 C C . PRO A 1 85 ? 10.981 -1.418 -5.713 1.00 92.88 85 PRO A C 1
ATOM 687 O O . PRO A 1 85 ? 11.969 -2.109 -5.992 1.00 92.88 85 PRO A O 1
ATOM 690 N N . PRO A 1 86 ? 10.522 -0.470 -6.553 1.00 91.06 86 PRO 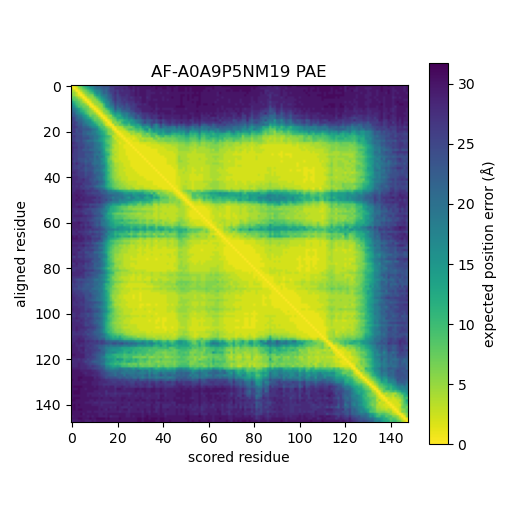A N 1
ATOM 691 C CA . PRO A 1 86 ? 11.097 -0.259 -7.875 1.00 91.06 86 PRO A CA 1
ATOM 692 C C . PRO A 1 86 ? 12.615 -0.042 -7.850 1.00 91.06 86 PRO A C 1
ATOM 694 O O . PRO A 1 86 ? 13.139 0.729 -7.049 1.00 91.06 86 PRO A O 1
ATOM 697 N N . SER A 1 87 ? 13.331 -0.694 -8.768 1.00 90.81 87 SER A N 1
ATOM 698 C CA . SER A 1 87 ? 14.801 -0.688 -8.813 1.00 90.81 87 SER A CA 1
ATOM 699 C C . SER A 1 87 ? 15.424 0.660 -9.183 1.00 90.81 87 SER A C 1
ATOM 701 O O . SER A 1 87 ? 16.602 0.870 -8.906 1.00 90.81 87 SER A O 1
ATOM 703 N N . TRP A 1 88 ? 14.647 1.557 -9.792 1.00 89.75 88 TRP A N 1
ATOM 704 C CA . TRP A 1 88 ? 15.067 2.910 -10.161 1.00 89.75 88 TRP A CA 1
ATOM 705 C C . TRP A 1 88 ? 15.010 3.905 -8.994 1.00 89.75 88 TRP A C 1
ATOM 707 O O . TRP A 1 88 ? 15.459 5.033 -9.161 1.00 89.75 88 TRP A O 1
ATOM 717 N N . LEU A 1 89 ? 14.451 3.513 -7.844 1.00 92.12 89 LEU A N 1
ATOM 718 C CA . LEU A 1 89 ? 14.460 4.331 -6.634 1.00 92.12 89 LEU A CA 1
ATOM 719 C C . LEU A 1 89 ? 15.808 4.248 -5.918 1.00 92.12 89 LEU A C 1
ATOM 721 O O . LEU A 1 89 ? 16.468 3.201 -5.905 1.00 92.12 89 LEU A O 1
ATOM 725 N N . ASP A 1 90 ? 16.143 5.334 -5.232 1.00 93.12 90 ASP A N 1
ATOM 726 C CA . ASP A 1 90 ? 17.287 5.391 -4.335 1.00 93.12 90 ASP A CA 1
ATOM 727 C C . ASP A 1 90 ? 17.171 4.382 -3.193 1.00 93.12 90 ASP A C 1
ATOM 729 O O . ASP A 1 90 ? 16.088 3.949 -2.794 1.00 93.12 90 ASP A O 1
ATOM 733 N N . LEU A 1 91 ? 18.326 3.995 -2.647 1.00 94.25 91 LEU A N 1
ATOM 734 C CA . LEU A 1 91 ? 18.401 2.973 -1.606 1.00 94.25 91 LEU A CA 1
ATOM 735 C C . LEU A 1 91 ? 17.566 3.340 -0.371 1.00 94.25 91 LEU A C 1
ATOM 737 O O . LEU A 1 91 ? 16.900 2.465 0.180 1.00 94.25 91 LEU A O 1
ATOM 741 N N . ASP A 1 92 ? 17.590 4.608 0.034 1.00 95.06 92 ASP A N 1
ATOM 742 C CA . ASP A 1 92 ? 16.852 5.098 1.200 1.00 95.06 92 ASP A CA 1
ATOM 743 C C . ASP A 1 92 ? 15.336 5.004 0.964 1.00 95.06 92 ASP A C 1
ATOM 745 O O . ASP A 1 92 ? 14.617 4.435 1.784 1.00 95.06 92 ASP A O 1
ATOM 749 N N . ASP A 1 93 ? 14.860 5.445 -0.204 1.00 95.31 93 ASP A N 1
ATOM 750 C CA . ASP A 1 93 ? 13.445 5.371 -0.586 1.00 95.31 93 ASP A CA 1
ATOM 751 C C . ASP A 1 93 ? 12.956 3.919 -0.695 1.00 95.31 93 ASP A C 1
ATOM 753 O O . ASP A 1 93 ? 11.854 3.580 -0.252 1.00 95.31 93 ASP A O 1
ATOM 757 N N . ARG A 1 94 ? 13.792 3.022 -1.229 1.00 95.44 94 ARG A N 1
ATOM 758 C CA . ARG A 1 94 ? 13.490 1.584 -1.270 1.00 95.44 94 ARG A CA 1
ATOM 759 C C . ARG A 1 94 ? 13.393 0.992 0.129 1.00 95.44 94 ARG A C 1
ATOM 761 O O . ARG A 1 94 ? 12.472 0.224 0.380 1.00 95.44 94 ARG A O 1
ATOM 768 N N . GLN A 1 95 ? 14.306 1.348 1.033 1.00 95.31 95 GLN A N 1
ATOM 769 C CA . GLN A 1 95 ? 14.250 0.895 2.426 1.00 95.31 95 GLN A CA 1
ATOM 770 C C . GLN A 1 95 ? 12.992 1.402 3.134 1.00 95.31 95 GLN A C 1
ATOM 772 O O . GLN A 1 95 ? 12.349 0.621 3.834 1.00 95.31 95 GLN A O 1
ATOM 777 N N . SER A 1 96 ? 12.604 2.662 2.914 1.00 94.62 96 SER A N 1
ATOM 778 C CA . SER A 1 96 ? 11.342 3.204 3.425 1.00 94.62 96 SER A CA 1
ATOM 779 C C . SER A 1 96 ? 10.141 2.389 2.948 1.00 94.62 96 SER A C 1
ATOM 781 O O . SER A 1 96 ? 9.328 1.979 3.771 1.00 94.62 96 SER A O 1
ATOM 783 N N . LEU A 1 97 ? 10.058 2.070 1.651 1.00 95.38 97 LEU A N 1
ATOM 784 C CA . LEU A 1 97 ? 8.980 1.226 1.123 1.00 95.38 97 LEU A CA 1
ATOM 785 C C . LEU A 1 97 ? 9.009 -0.198 1.697 1.00 95.38 97 LEU A C 1
ATOM 787 O O . LEU A 1 97 ? 7.955 -0.733 2.029 1.00 95.38 97 LEU A O 1
ATOM 791 N N . THR A 1 98 ? 10.189 -0.796 1.879 1.00 95.06 98 THR A N 1
ATOM 792 C CA . THR A 1 98 ? 10.320 -2.121 2.507 1.00 95.06 98 THR A CA 1
ATOM 793 C C . THR A 1 98 ? 9.790 -2.129 3.942 1.00 95.06 98 THR A C 1
ATOM 795 O O . THR A 1 98 ? 9.140 -3.088 4.350 1.00 95.06 98 THR A O 1
ATOM 798 N N . CYS A 1 99 ? 10.013 -1.059 4.709 1.00 93.44 99 CYS A N 1
ATOM 799 C CA . CYS A 1 99 ? 9.483 -0.933 6.070 1.00 93.44 99 CYS A CA 1
ATOM 800 C C . CYS A 1 99 ? 7.947 -0.862 6.117 1.00 93.44 99 CYS A C 1
ATOM 802 O O . CYS A 1 99 ? 7.355 -1.180 7.147 1.00 93.44 99 CYS A O 1
ATOM 804 N N . LEU A 1 100 ? 7.296 -0.460 5.021 1.00 95.38 100 LEU A N 1
ATOM 805 C CA . LEU A 1 100 ? 5.837 -0.370 4.937 1.00 95.38 100 LEU A CA 1
ATOM 806 C C . LEU A 1 100 ? 5.158 -1.702 4.620 1.00 95.38 100 LEU A C 1
ATOM 808 O O . LEU A 1 100 ? 3.949 -1.793 4.810 1.00 95.38 100 LEU A O 1
ATOM 812 N N . VAL A 1 101 ? 5.896 -2.718 4.163 1.00 95.31 101 VAL A N 1
ATOM 813 C CA . VAL A 1 101 ? 5.338 -3.998 3.691 1.00 95.31 101 VAL A CA 1
ATOM 814 C C . VAL A 1 101 ? 4.426 -4.642 4.736 1.00 95.31 101 VAL A C 1
ATOM 816 O O . VAL A 1 101 ? 3.278 -4.964 4.438 1.00 95.31 101 VAL A O 1
ATOM 819 N N . ASP A 1 102 ? 4.903 -4.788 5.972 1.00 93.94 102 ASP A N 1
ATOM 820 C CA . ASP A 1 102 ? 4.138 -5.456 7.032 1.00 93.94 102 ASP A CA 1
ATOM 821 C C . ASP A 1 102 ? 2.927 -4.619 7.471 1.00 93.94 102 ASP A C 1
ATOM 823 O O . ASP A 1 102 ? 1.827 -5.139 7.639 1.00 93.94 102 ASP A O 1
ATOM 827 N N . ILE A 1 103 ? 3.093 -3.297 7.559 1.00 94.88 103 ILE A N 1
ATOM 828 C CA . ILE A 1 103 ? 2.018 -2.363 7.927 1.00 94.88 103 ILE A CA 1
ATOM 829 C C . ILE A 1 103 ? 0.918 -2.364 6.858 1.00 94.88 103 ILE A C 1
ATOM 831 O O . ILE A 1 103 ? -0.274 -2.363 7.169 1.00 94.88 103 ILE A O 1
ATOM 835 N N . ALA A 1 104 ? 1.313 -2.378 5.584 1.00 95.19 104 ALA A N 1
ATOM 836 C CA . ALA A 1 104 ? 0.404 -2.448 4.452 1.00 95.19 104 ALA A CA 1
ATOM 837 C C . ALA A 1 104 ? -0.385 -3.766 4.439 1.00 95.19 104 ALA A C 1
ATOM 839 O O . ALA A 1 104 ? -1.588 -3.733 4.165 1.00 95.19 104 ALA A O 1
ATOM 840 N N . ARG A 1 105 ? 0.258 -4.889 4.790 1.00 93.19 105 ARG A N 1
ATOM 841 C CA . ARG A 1 105 ? -0.396 -6.202 4.924 1.00 93.19 105 ARG A CA 1
ATOM 842 C C . ARG A 1 105 ? -1.437 -6.204 6.032 1.00 93.19 105 ARG A C 1
ATOM 844 O O . ARG A 1 105 ? -2.576 -6.579 5.778 1.00 93.19 105 ARG A O 1
ATOM 851 N N . GLU A 1 106 ? -1.084 -5.710 7.218 1.00 92.62 106 GLU A N 1
ATOM 852 C CA . GLU A 1 106 ? -2.021 -5.610 8.345 1.00 92.62 106 GLU A CA 1
ATOM 853 C C . GLU A 1 106 ? -3.263 -4.781 7.974 1.00 92.62 106 GLU A C 1
ATOM 855 O O . GLU A 1 106 ? -4.400 -5.184 8.230 1.00 92.62 106 GLU A O 1
ATOM 860 N N . ILE A 1 107 ? -3.063 -3.628 7.323 1.00 92.69 107 ILE A N 1
ATOM 861 C CA . ILE A 1 107 ? -4.163 -2.782 6.837 1.00 92.69 107 ILE A CA 1
ATOM 862 C C . ILE A 1 107 ? -5.031 -3.537 5.819 1.00 92.69 107 ILE A C 1
ATOM 864 O O . ILE A 1 107 ? -6.263 -3.472 5.891 1.00 92.69 107 ILE A O 1
ATOM 868 N N . LEU A 1 108 ? -4.402 -4.232 4.867 1.00 91.81 108 LEU A N 1
ATOM 869 C CA . LEU A 1 108 ? -5.094 -4.979 3.821 1.00 91.81 108 LEU A CA 1
ATOM 870 C C . LEU A 1 108 ? -5.960 -6.097 4.416 1.00 91.81 108 LEU A C 1
ATOM 872 O O . LEU A 1 108 ? -7.134 -6.184 4.064 1.00 91.81 108 LEU A O 1
ATOM 876 N N . GLU A 1 109 ? -5.418 -6.878 5.351 1.00 89.50 109 GLU A N 1
ATOM 877 C CA . GLU A 1 109 ? -6.103 -7.978 6.050 1.00 89.50 109 GLU A CA 1
ATOM 878 C C . GLU A 1 109 ? -7.352 -7.520 6.805 1.00 89.50 109 GLU A C 1
ATOM 880 O O . GLU A 1 109 ? -8.392 -8.178 6.772 1.00 89.50 109 GLU A O 1
ATOM 885 N N . VAL A 1 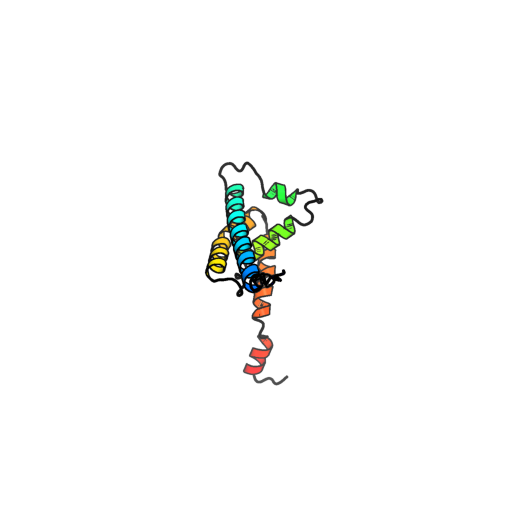110 ? -7.288 -6.366 7.471 1.00 88.56 110 VAL A N 1
ATOM 886 C CA . VAL A 1 110 ? -8.433 -5.860 8.242 1.00 88.56 110 VAL A CA 1
ATOM 887 C C . VAL A 1 110 ? -9.541 -5.311 7.343 1.00 88.56 110 VAL A C 1
ATOM 889 O O . VAL A 1 110 ? -10.730 -5.411 7.672 1.00 88.56 110 VAL A O 1
ATOM 892 N N . VAL A 1 111 ? -9.177 -4.692 6.220 1.00 86.00 111 VAL A N 1
ATOM 893 C CA . VAL A 1 111 ? -10.142 -4.048 5.318 1.00 86.00 111 VAL A CA 1
ATOM 894 C C . VAL A 1 111 ? -10.752 -5.044 4.326 1.00 86.00 111 VAL A C 1
ATOM 896 O O . VAL A 1 111 ? -11.950 -4.946 4.018 1.00 86.00 111 VAL A O 1
ATOM 899 N N . ILE A 1 112 ? -9.959 -6.009 3.863 1.00 83.44 112 ILE A N 1
ATOM 900 C CA . ILE A 1 112 ? -10.347 -7.094 2.959 1.00 83.44 112 ILE A CA 1
ATOM 9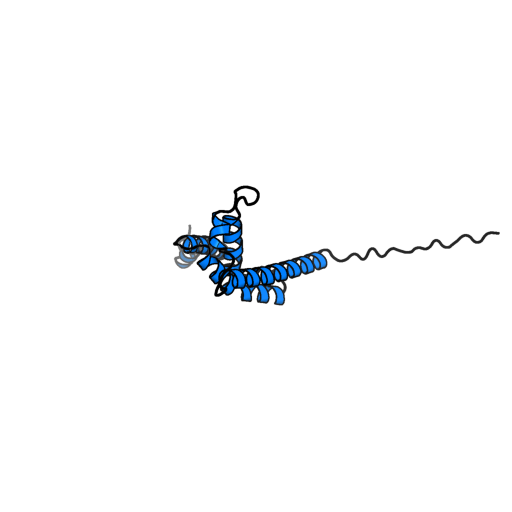01 C C . ILE A 1 112 ? -10.474 -8.379 3.783 1.00 83.44 112 ILE A C 1
ATOM 903 O O . ILE A 1 112 ? -9.591 -9.221 3.830 1.00 83.44 112 ILE A O 1
ATOM 907 N N . ASP A 1 113 ? -11.594 -8.493 4.485 1.00 72.31 113 ASP A N 1
ATOM 908 C CA . ASP A 1 113 ? -11.935 -9.667 5.289 1.00 72.31 113 ASP A CA 1
ATOM 909 C C . ASP A 1 113 ? -12.568 -10.748 4.403 1.00 72.31 113 ASP A C 1
ATOM 911 O O . ASP A 1 113 ? -13.606 -10.489 3.786 1.00 72.31 113 ASP A O 1
ATOM 915 N N . GLY A 1 114 ? -11.958 -11.938 4.379 1.00 68.69 114 GLY A N 1
ATOM 916 C CA . GLY A 1 114 ? -12.436 -13.119 3.652 1.00 68.69 114 GLY A CA 1
ATOM 917 C C . GLY A 1 114 ? -11.376 -13.768 2.740 1.00 68.69 114 GLY A C 1
ATOM 918 O O . GLY A 1 114 ? -10.208 -13.381 2.779 1.00 68.69 114 GLY A O 1
ATOM 919 N N . PRO A 1 115 ? -11.746 -14.782 1.924 1.00 69.38 115 PRO A N 1
ATOM 920 C CA . PRO A 1 115 ? -10.840 -15.461 0.979 1.00 69.38 115 PRO A CA 1
ATOM 921 C C . PRO A 1 115 ? -10.341 -14.552 -0.162 1.00 69.38 115 PRO A C 1
ATOM 923 O O . PRO A 1 115 ? -9.537 -14.961 -1.002 1.00 69.38 115 PRO A O 1
ATOM 926 N N . GLU A 1 116 ? -10.833 -13.318 -0.235 1.00 75.44 116 GLU A N 1
ATOM 927 C CA . GLU A 1 116 ? -10.415 -12.323 -1.210 1.00 75.44 116 GLU A CA 1
ATOM 928 C C . GLU A 1 116 ? -8.935 -11.962 -1.047 1.00 75.44 116 GLU A C 1
ATOM 930 O O . GLU A 1 116 ? -8.286 -11.686 -2.054 1.00 75.44 116 GLU A O 1
ATOM 935 N N . ILE A 1 117 ? -8.370 -12.024 0.166 1.00 78.38 117 ILE A N 1
ATOM 936 C CA . ILE A 1 117 ? -6.942 -11.746 0.366 1.00 78.38 117 ILE A CA 1
ATOM 937 C C . ILE A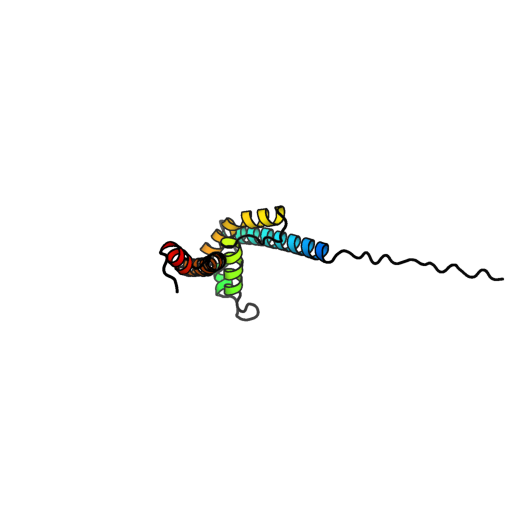 1 117 ? -6.039 -12.755 -0.353 1.00 78.38 117 ILE A C 1
ATOM 939 O O . ILE A 1 117 ? -5.066 -12.354 -0.993 1.00 78.38 117 ILE A O 1
ATOM 943 N N . ASP A 1 118 ? -6.416 -14.036 -0.355 1.00 78.56 118 ASP A N 1
ATOM 944 C CA . ASP A 1 118 ? -5.690 -15.090 -1.072 1.00 78.56 118 ASP A CA 1
ATOM 945 C C . ASP A 1 118 ? -5.716 -14.830 -2.585 1.00 78.56 118 ASP A C 1
ATOM 947 O O . ASP A 1 118 ? -4.738 -15.064 -3.294 1.00 78.56 118 ASP A O 1
ATOM 951 N N . SER A 1 119 ? -6.828 -14.275 -3.079 1.00 80.75 119 SER A N 1
ATOM 952 C CA . SER A 1 119 ? -6.965 -13.880 -4.484 1.00 80.75 119 SER A CA 1
ATOM 953 C C . SER A 1 119 ? -6.081 -12.678 -4.831 1.00 80.75 119 SER A C 1
ATOM 955 O O . SER A 1 119 ? -5.556 -12.609 -5.942 1.00 80.75 119 SER A O 1
ATOM 957 N N . VAL A 1 120 ? -5.900 -11.738 -3.896 1.00 81.12 120 VAL A N 1
ATOM 958 C CA . VAL A 1 120 ? -4.978 -10.604 -4.068 1.00 81.12 120 VAL A CA 1
ATOM 9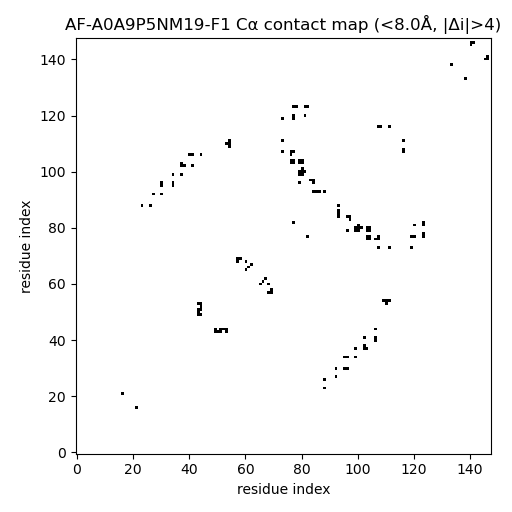59 C C . VAL A 1 120 ? -3.539 -11.101 -4.118 1.00 81.12 120 VAL A C 1
ATOM 961 O O . VAL A 1 120 ? -2.822 -10.737 -5.044 1.00 81.12 120 VAL A O 1
ATOM 964 N N . TRP A 1 121 ? -3.127 -11.952 -3.178 1.00 81.38 121 TRP A N 1
ATOM 965 C CA . TRP A 1 121 ? -1.780 -12.525 -3.162 1.00 81.38 121 TRP A CA 1
ATOM 966 C C . TRP A 1 121 ? -1.460 -13.289 -4.460 1.00 81.38 121 TRP A C 1
ATOM 968 O O . TRP A 1 121 ? -0.454 -12.992 -5.107 1.00 81.38 121 TRP A O 1
ATOM 978 N N . ALA A 1 122 ? -2.359 -14.172 -4.913 1.00 81.12 122 ALA A N 1
ATOM 979 C CA . ALA A 1 122 ? -2.181 -14.939 -6.152 1.00 81.12 122 ALA A CA 1
ATOM 980 C C . ALA A 1 122 ? -2.024 -14.047 -7.403 1.00 81.12 122 ALA A C 1
ATOM 982 O O . ALA A 1 122 ? -1.296 -14.382 -8.343 1.00 81.12 122 ALA A O 1
ATOM 983 N N . ALA A 1 123 ? -2.678 -12.879 -7.421 1.00 81.88 123 ALA A N 1
ATOM 984 C CA . ALA A 1 123 ? -2.548 -11.921 -8.517 1.00 81.88 123 ALA A CA 1
ATOM 985 C C . ALA A 1 123 ? -1.147 -11.292 -8.609 1.00 81.88 123 ALA A C 1
ATOM 987 O O . ALA A 1 123 ? -0.771 -10.829 -9.683 1.00 81.88 123 ALA A O 1
ATOM 988 N N . PHE A 1 124 ? -0.378 -11.271 -7.517 1.00 79.12 124 PHE A N 1
ATOM 989 C CA . PHE A 1 124 ? 0.995 -10.759 -7.504 1.00 79.12 124 PHE A CA 1
ATOM 990 C C . PHE A 1 124 ? 2.047 -11.869 -7.608 1.00 79.12 124 PHE A C 1
ATOM 992 O O . PHE A 1 124 ? 3.100 -11.626 -8.190 1.00 79.12 124 PHE A O 1
ATOM 999 N N . GLU A 1 125 ? 1.748 -13.084 -7.137 1.00 73.69 125 GLU A N 1
ATOM 1000 C CA . GLU A 1 125 ? 2.619 -14.258 -7.310 1.00 73.69 125 GLU A CA 1
ATOM 1001 C C . GLU A 1 125 ? 2.874 -14.555 -8.798 1.00 73.69 125 GLU A C 1
ATOM 1003 O O . GLU A 1 125 ? 4.021 -14.649 -9.228 1.00 73.69 125 GLU A O 1
ATOM 1008 N N . SER A 1 126 ? 1.817 -14.567 -9.617 1.00 60.00 126 SER A N 1
ATOM 1009 C CA . SER A 1 126 ? 1.935 -14.807 -11.067 1.00 60.00 126 SER A CA 1
ATOM 1010 C C . SER A 1 126 ? 2.813 -13.788 -11.810 1.00 60.00 126 SER A C 1
ATOM 1012 O O . SER A 1 126 ? 3.458 -14.138 -12.793 1.00 60.00 126 SER A O 1
ATOM 1014 N N . VAL A 1 127 ? 2.895 -12.542 -11.331 1.00 57.97 127 VAL A N 1
ATOM 1015 C CA . VAL A 1 127 ? 3.751 -11.501 -11.929 1.00 57.97 127 VAL A CA 1
ATOM 1016 C C . VAL A 1 127 ? 5.227 -11.726 -11.585 1.00 57.97 127 VAL A C 1
ATOM 1018 O O . VAL A 1 127 ? 6.094 -11.403 -12.394 1.00 57.97 127 VAL A O 1
ATOM 1021 N N . HIS A 1 128 ? 5.527 -12.292 -10.412 1.00 54.41 128 HIS A N 1
ATOM 1022 C CA . HIS A 1 128 ? 6.890 -12.689 -10.047 1.00 54.41 128 HIS A CA 1
ATOM 1023 C C . HIS A 1 128 ? 7.345 -13.956 -10.781 1.00 54.41 128 HIS A C 1
ATOM 1025 O O . HIS A 1 128 ? 8.498 -14.020 -11.212 1.00 54.41 128 HIS A O 1
ATOM 1031 N N . ASP A 1 129 ? 6.447 -14.916 -11.003 1.00 51.53 129 ASP A N 1
ATOM 1032 C CA . ASP A 1 129 ? 6.774 -16.133 -11.754 1.00 51.53 129 ASP A CA 1
ATOM 1033 C C . ASP A 1 129 ? 6.970 -15.874 -13.256 1.00 51.53 129 ASP A C 1
ATOM 1035 O O . ASP A 1 129 ? 7.828 -16.502 -13.875 1.00 51.53 129 ASP A O 1
ATOM 1039 N N . GLU A 1 130 ? 6.263 -14.910 -13.858 1.00 50.34 130 GLU A N 1
ATOM 1040 C CA . GLU A 1 130 ? 6.467 -14.542 -15.269 1.00 50.34 130 GLU A CA 1
ATOM 1041 C C . GLU A 1 130 ? 7.847 -13.905 -15.538 1.00 50.34 130 GLU A C 1
ATOM 1043 O O . GLU A 1 130 ? 8.401 -14.084 -16.624 1.00 50.34 130 GLU A O 1
ATOM 1048 N N . GLU A 1 131 ? 8.450 -13.220 -14.558 1.00 48.19 131 GLU A N 1
ATOM 1049 C CA . GLU A 1 131 ? 9.825 -12.694 -14.665 1.00 48.19 131 GLU A CA 1
ATOM 1050 C C . GLU A 1 131 ? 10.889 -13.792 -14.424 1.00 48.19 131 GLU A C 1
ATOM 1052 O O . GLU A 1 131 ? 12.033 -13.670 -14.869 1.00 48.19 131 GLU A O 1
ATOM 1057 N N . SER A 1 132 ? 10.492 -14.909 -13.799 1.00 43.22 132 SER A N 1
ATOM 1058 C CA . SER A 1 132 ? 11.295 -16.122 -13.570 1.00 43.22 132 SER A CA 1
ATOM 1059 C C . SER A 1 132 ? 11.032 -17.243 -14.590 1.00 43.22 132 SER A C 1
ATOM 1061 O O . SER A 1 132 ? 11.663 -18.301 -14.505 1.00 43.22 132 SER A O 1
ATOM 1063 N N . ALA A 1 133 ? 10.140 -17.041 -15.563 1.00 46.09 133 ALA A N 1
ATOM 1064 C CA . ALA A 1 133 ? 9.754 -18.043 -16.552 1.00 46.09 133 ALA A CA 1
ATOM 1065 C C . ALA A 1 133 ? 10.844 -18.250 -17.622 1.00 46.09 133 ALA A C 1
ATOM 1067 O O . ALA A 1 133 ? 10.644 -18.041 -18.819 1.00 46.09 133 ALA A O 1
ATOM 1068 N N . ILE A 1 134 ? 12.020 -18.721 -17.206 1.00 52.47 134 ILE A N 1
ATOM 1069 C CA . ILE A 1 134 ? 12.716 -19.706 -18.026 1.00 52.47 134 ILE A CA 1
ATOM 1070 C C . ILE A 1 134 ? 11.805 -20.928 -17.977 1.00 52.47 134 ILE A C 1
ATOM 1072 O O . ILE A 1 134 ? 11.694 -21.545 -16.925 1.00 52.47 134 ILE A O 1
ATOM 1076 N N . ASP A 1 135 ? 11.115 -21.211 -19.082 1.00 56.62 135 ASP A N 1
ATOM 1077 C CA . ASP A 1 135 ? 10.242 -22.375 -19.245 1.00 56.62 135 ASP A CA 1
ATOM 1078 C C . ASP A 1 135 ? 10.932 -23.627 -18.674 1.00 56.62 135 ASP A C 1
ATOM 1080 O O . ASP A 1 135 ? 11.861 -24.173 -19.279 1.00 56.62 135 ASP A O 1
ATOM 1084 N N . GLU A 1 136 ? 10.525 -24.050 -17.470 1.00 58.72 136 GLU A N 1
ATOM 1085 C CA . GLU A 1 136 ? 11.070 -25.239 -16.806 1.00 58.72 136 GLU A CA 1
ATOM 1086 C C . GLU A 1 136 ? 10.921 -26.465 -17.716 1.00 58.72 136 GLU A C 1
ATOM 1088 O O . GLU A 1 136 ? 11.797 -27.331 -17.721 1.00 58.72 136 GLU A O 1
ATOM 1093 N N . GLY A 1 137 ? 9.889 -26.492 -18.571 1.00 61.59 137 GLY A N 1
ATOM 1094 C CA . GLY A 1 137 ? 9.688 -27.529 -19.578 1.00 61.59 137 GLY A CA 1
ATOM 1095 C C . GLY A 1 137 ? 10.779 -27.554 -20.653 1.00 61.59 137 GLY A C 1
ATOM 1096 O O . GLY A 1 137 ? 11.245 -28.632 -21.031 1.00 61.59 137 GLY A O 1
ATOM 1097 N N . GLU A 1 138 ? 11.254 -26.394 -21.115 1.00 59.78 138 GLU A N 1
ATOM 1098 C CA . GLU A 1 138 ? 12.369 -26.310 -22.068 1.00 59.78 138 GLU A CA 1
ATOM 1099 C C . GLU A 1 138 ? 13.715 -26.624 -21.389 1.00 59.78 138 GLU A C 1
ATOM 1101 O O . GLU A 1 138 ? 14.588 -27.270 -21.985 1.00 59.78 138 GLU A O 1
ATOM 1106 N N . MET A 1 139 ? 13.887 -26.222 -20.123 1.00 61.84 139 MET A N 1
ATOM 1107 C CA . MET A 1 139 ? 15.088 -26.534 -19.338 1.00 61.84 139 MET A CA 1
ATOM 1108 C C . MET A 1 139 ? 15.221 -28.045 -19.083 1.00 61.84 139 MET A C 1
ATOM 1110 O O . MET A 1 139 ? 16.311 -28.606 -19.247 1.00 61.84 139 MET A 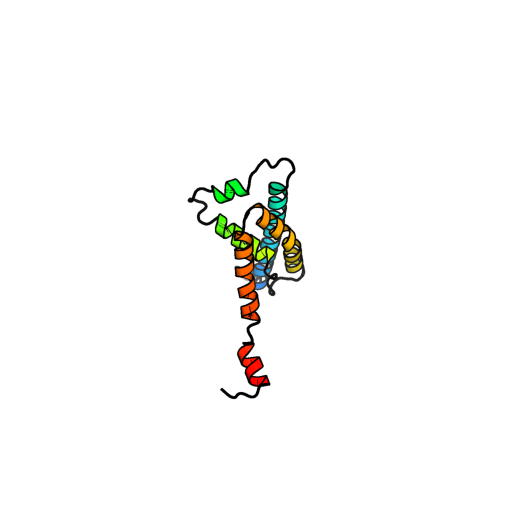O 1
ATOM 1114 N N . GLU A 1 140 ? 14.118 -28.719 -18.751 1.00 61.94 140 GLU A N 1
ATOM 1115 C CA . GLU A 1 140 ? 14.085 -30.162 -18.509 1.00 61.94 140 GLU A CA 1
ATOM 1116 C C . GLU A 1 140 ? 14.252 -30.964 -19.816 1.00 61.94 140 GLU A C 1
ATOM 1118 O O . GLU A 1 140 ? 14.993 -31.951 -19.844 1.00 61.94 140 GLU A O 1
ATOM 1123 N N . ALA A 1 141 ? 13.688 -30.496 -20.939 1.00 68.56 141 ALA A N 1
ATOM 1124 C CA . ALA A 1 141 ? 13.884 -31.107 -22.261 1.00 68.56 141 ALA A CA 1
ATOM 1125 C C . ALA A 1 141 ? 15.350 -31.060 -22.733 1.00 68.56 141 ALA A C 1
ATOM 1127 O O . ALA A 1 141 ? 15.868 -32.057 -23.252 1.00 68.56 141 ALA A O 1
ATOM 1128 N N . ARG A 1 142 ? 16.056 -29.944 -22.484 1.00 64.19 142 ARG A N 1
ATOM 1129 C CA . ARG A 1 142 ? 17.505 -29.827 -22.747 1.00 64.19 142 ARG A CA 1
ATOM 1130 C C . ARG A 1 142 ? 18.335 -30.753 -21.860 1.00 64.19 142 ARG A C 1
ATOM 1132 O O . ARG A 1 142 ? 19.335 -31.295 -22.327 1.00 64.19 142 ARG A O 1
ATOM 1139 N N . LEU A 1 143 ? 17.926 -30.960 -20.607 1.00 66.81 143 LEU A N 1
ATOM 1140 C CA . LEU A 1 143 ? 18.599 -31.878 -19.683 1.00 66.81 143 LEU A CA 1
ATOM 1141 C C . LEU A 1 143 ? 18.368 -33.352 -20.063 1.00 66.81 143 LEU A C 1
ATOM 1143 O O . LEU A 1 143 ? 19.263 -34.181 -19.900 1.00 66.81 143 LEU A O 1
ATOM 1147 N N . MET A 1 144 ? 17.193 -33.664 -20.617 1.00 73.94 144 MET A N 1
ATOM 1148 C CA . MET A 1 144 ? 16.797 -35.006 -21.061 1.00 73.94 144 MET A CA 1
ATOM 1149 C C . MET A 1 144 ? 17.196 -35.321 -22.514 1.00 73.94 144 MET A C 1
ATOM 1151 O O . MET A 1 144 ? 16.964 -36.437 -22.982 1.00 73.94 144 MET A O 1
ATOM 1155 N N . GLY A 1 145 ? 17.828 -34.377 -23.221 1.00 58.12 145 GLY A N 1
ATOM 1156 C CA . GLY A 1 145 ? 18.365 -34.580 -24.569 1.00 58.12 145 GLY A CA 1
ATOM 1157 C C . GLY A 1 145 ? 17.301 -34.854 -25.635 1.00 58.12 145 GLY A C 1
ATOM 1158 O O . GLY A 1 145 ? 17.597 -35.514 -26.632 1.00 58.12 145 GLY A O 1
ATOM 1159 N N . ILE A 1 146 ? 16.069 -34.388 -25.426 1.00 57.91 146 ILE A N 1
ATOM 1160 C CA . ILE A 1 146 ? 14.999 -34.500 -26.418 1.00 57.91 146 ILE A CA 1
ATOM 1161 C C . ILE A 1 146 ? 15.064 -33.238 -27.280 1.00 57.91 146 ILE A C 1
ATOM 1163 O O . ILE A 1 146 ? 14.636 -32.169 -26.857 1.00 57.91 146 ILE A O 1
ATOM 1167 N N . GLU A 1 147 ? 15.648 -33.354 -28.473 1.00 47.53 147 GLU A N 1
ATOM 1168 C CA . GLU A 1 147 ? 15.522 -32.320 -29.504 1.00 47.53 147 GLU A CA 1
ATOM 1169 C C . GLU A 1 147 ? 14.044 -32.217 -29.918 1.00 47.53 147 GLU A C 1
ATOM 1171 O O . GLU A 1 147 ? 13.438 -33.224 -30.296 1.00 47.53 147 GLU A O 1
ATOM 1176 N N . ILE A 1 148 ? 13.469 -31.014 -29.812 1.00 54.44 148 ILE A N 1
ATOM 1177 C CA . ILE A 1 148 ? 12.177 -30.655 -30.420 1.00 54.44 148 ILE A CA 1
ATOM 1178 C C . ILE A 1 148 ? 12.430 -30.204 -31.858 1.00 54.44 148 ILE A C 1
ATOM 1180 O O . ILE A 1 148 ? 13.347 -29.371 -32.051 1.00 54.44 148 ILE A O 1
#

Organism: Gymnopilus junonius (NCBI:txid109634)

Nearest PDB structures (foldseek):
  2iub-assembly2_G  TM=2.185E-01  e=1.371E+00  Thermotoga maritima
  5jrw-assembly1_C  TM=3.331E-01  e=3.673E+00  Thermotoga maritima MSB8
  2huj-assembly1_A  TM=3.126E-01  e=7.207E+00  Listeria innocua

Secondary structure (DSSP, 8-state):
------------------HHHHHHHHHHHHHHHHHHHHHHHHHHHH-SS-S--HHHHHHT--TTT-TTHHHHHHHHHHHHHHSPPPTTS-HHHHHHHHHHHHHHHHHHHHHS-STHHHHHHHHHHHHHHHHS---HHHHHHHHTT---

Solvent-accessible surface area (backbone atoms only — not comparable to full-atom values): 8914 Å² total; per-residue (Å²): 138,79,90,78,79,83,74,80,78,72,73,76,74,72,74,79,70,55,69,65,62,56,52,51,54,51,49,52,51,49,50,52,50,50,51,54,50,50,54,51,50,45,51,46,65,69,40,99,76,51,93,49,62,58,47,62,52,48,82,63,46,54,67,72,92,46,61,59,49,56,56,53,49,52,53,52,31,45,44,46,43,71,48,81,62,64,87,89,51,55,71,67,58,33,50,55,48,60,68,39,19,64,59,28,39,56,52,42,52,69,53,47,74,64,76,63,47,60,55,54,52,52,65,50,50,57,61,57,48,63,79,60,60,68,54,61,68,60,56,50,31,64,74,68,68,57,85,130

Foldseek 3Di:
DDDDDPPPPPPPPPPPPDPVVVVQVVLLVVLVVCLVVLVVLLCLPPPPDRPDPPLVCQVPPPCPPCNCSVVVLLVVLLCLQAPQDDPPHDPVSSVSSVVSNVSSVVSNCSNDPDCVVVVSNVVRVVVVVVVVPPPVVVVVCVVVVPDD

Radius of gyration: 25.34 Å; Cα contacts (8 Å, |Δi|>4): 80; chains: 1; bounding box: 49×98×51 Å

Mean predicted aligned error: 13.6 Å